Protein AF-A0A1Q7KSB2-F1 (afdb_monomer_lite)

Foldseek 3Di:
DVVVVVVVVVVCCVVVVLVCVLVVVLVVQLVVVVVVCVVVVDDPVVVVVSVVVSVVSSVVSVVVVVVVVVVVVVVVLVVLLVVLVVVLVVLLVVLVVQLVCLVVDPDPVSSVVSNVVSVVSNVCCCVPSVVCSVPPPDDDPPDDDDD

Secondary structure (DSSP, 8-state):
-HHHHHHHHHHHHHHHHHHHHHHHHHHHHHHHHHHHHHHHT--THHHHHHHHHHHHHHHHHHHHHHHHHHHHHHHHHHHHHHHHHHHHHHHHHHHHHHHHHHTT-SSHHHHHHHHHHHHHHHHHIIIIITHHHHH-SS---------

Structure (mmCIF, N/CA/C/O backbone):
data_AF-A0A1Q7KSB2-F1
#
_entry.id   AF-A0A1Q7KSB2-F1
#
loop_
_atom_site.group_PDB
_atom_site.id
_atom_site.type_symbol
_atom_site.label_atom_id
_atom_site.label_alt_id
_atom_site.label_comp_id
_atom_site.label_asym_id
_atom_site.label_entity_id
_atom_site.label_seq_id
_atom_site.pdbx_PDB_ins_code
_atom_site.Cartn_x
_atom_site.Cartn_y
_atom_site.Cartn_z
_atom_site.occupancy
_atom_site.B_iso_or_equiv
_atom_site.auth_seq_id
_atom_site.auth_comp_id
_atom_site.auth_asym_id
_atom_site.auth_atom_id
_atom_site.pdbx_PDB_model_num
ATOM 1 N N . MET A 1 1 ? -10.891 24.807 -5.420 1.00 50.75 1 MET A N 1
ATOM 2 C CA . MET A 1 1 ? -10.155 24.661 -6.699 1.00 50.75 1 MET A CA 1
ATOM 3 C C . MET A 1 1 ? -8.701 24.224 -6.474 1.00 50.75 1 MET A C 1
ATOM 5 O O . MET A 1 1 ? -8.316 23.209 -7.035 1.00 50.75 1 MET A O 1
ATOM 9 N N . LEU A 1 2 ? -7.956 24.861 -5.559 1.00 52.41 2 LEU A N 1
ATOM 10 C CA . LEU A 1 2 ? -6.545 24.552 -5.240 1.00 52.41 2 LEU A CA 1
ATOM 11 C C . LEU A 1 2 ? -6.263 23.121 -4.715 1.00 52.41 2 LEU A C 1
ATOM 13 O O . LEU A 1 2 ? -5.232 22.531 -5.032 1.00 52.41 2 LEU A O 1
ATOM 17 N N . LEU A 1 3 ? -7.192 22.509 -3.966 1.00 52.50 3 LEU A N 1
ATOM 18 C CA . LEU A 1 3 ? -7.009 21.143 -3.437 1.00 52.50 3 LEU A CA 1
ATOM 19 C C . LEU A 1 3 ? -7.001 20.070 -4.546 1.00 52.50 3 LEU A C 1
ATOM 21 O O . LEU A 1 3 ? -6.280 19.077 -4.466 1.00 52.50 3 LEU A O 1
ATOM 25 N N . LYS A 1 4 ? -7.788 20.292 -5.608 1.00 45.41 4 LYS A N 1
ATOM 26 C CA . LYS A 1 4 ? -7.903 19.376 -6.753 1.00 45.41 4 LYS A CA 1
ATOM 27 C C . LYS A 1 4 ? -6.629 19.398 -7.607 1.00 45.41 4 LYS A C 1
ATOM 29 O O . LYS A 1 4 ? -6.210 18.355 -8.100 1.00 45.41 4 LYS A O 1
ATOM 34 N N . GLU A 1 5 ? -5.992 20.562 -7.720 1.00 50.16 5 GLU A N 1
ATOM 35 C CA . GLU A 1 5 ? -4.710 20.753 -8.411 1.00 50.16 5 GLU A CA 1
ATOM 36 C C . GLU A 1 5 ? -3.543 20.084 -7.674 1.00 50.16 5 GLU A C 1
ATOM 38 O O . GLU A 1 5 ? -2.760 19.364 -8.290 1.00 50.16 5 GLU A O 1
ATOM 43 N N . SER A 1 6 ? -3.469 20.237 -6.347 1.00 47.34 6 SER A N 1
ATOM 44 C CA . SER A 1 6 ? -2.450 19.598 -5.496 1.00 47.34 6 SER A CA 1
ATOM 45 C C . SER A 1 6 ? -2.493 18.063 -5.571 1.00 47.34 6 SER A C 1
ATOM 47 O O . SER A 1 6 ? -1.463 17.406 -5.759 1.00 47.34 6 SER A O 1
ATOM 49 N N . LEU A 1 7 ? -3.697 17.481 -5.508 1.00 50.22 7 LEU A N 1
ATOM 50 C CA . LEU A 1 7 ? -3.898 16.033 -5.616 1.00 50.22 7 LEU A CA 1
ATOM 51 C C . LEU A 1 7 ? -3.589 15.509 -7.026 1.00 50.22 7 LEU A C 1
ATOM 53 O O . LEU A 1 7 ? -2.954 14.462 -7.169 1.00 50.22 7 LEU A O 1
ATOM 57 N N . SER A 1 8 ? -3.975 16.258 -8.064 1.00 52.41 8 SER A N 1
ATOM 58 C CA . SER A 1 8 ? -3.670 15.917 -9.457 1.00 52.41 8 SER A CA 1
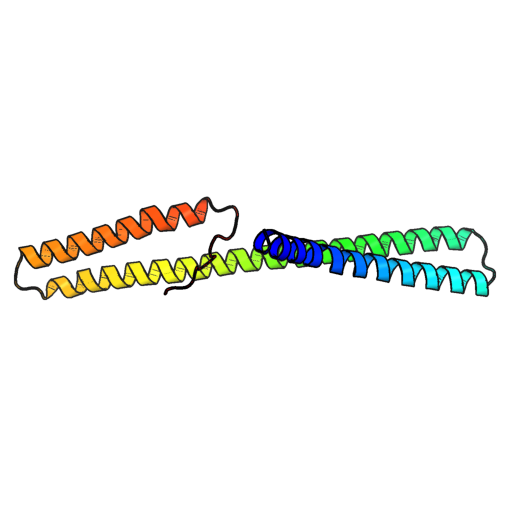ATOM 59 C C . SER A 1 8 ? -2.166 15.962 -9.735 1.00 52.41 8 SER A C 1
ATOM 61 O O . SER A 1 8 ? -1.639 15.053 -10.370 1.00 52.41 8 SER A O 1
ATOM 63 N N . ASN A 1 9 ? -1.459 16.968 -9.211 1.00 53.38 9 ASN A N 1
ATOM 64 C CA . ASN A 1 9 ? -0.018 17.145 -9.398 1.00 53.38 9 ASN A CA 1
ATOM 65 C C . ASN A 1 9 ? 0.817 16.066 -8.678 1.00 53.38 9 ASN A C 1
ATOM 67 O O . ASN A 1 9 ? 1.865 15.657 -9.170 1.00 53.38 9 ASN A O 1
ATOM 71 N N . ARG A 1 10 ? 0.349 15.549 -7.532 1.00 52.62 10 ARG A N 1
ATOM 72 C CA . ARG A 1 10 ? 0.972 14.389 -6.864 1.00 52.62 10 ARG A CA 1
ATOM 73 C C . ARG A 1 10 ? 0.759 13.086 -7.638 1.00 52.62 10 ARG A C 1
ATOM 75 O O . ARG A 1 10 ? 1.711 12.336 -7.827 1.00 52.62 10 ARG A O 1
ATOM 82 N N . MET A 1 11 ? -0.456 12.840 -8.139 1.00 52.31 11 MET A N 1
ATOM 83 C CA . MET A 1 11 ? -0.755 11.637 -8.932 1.00 52.31 11 MET A CA 1
ATOM 84 C C . MET A 1 11 ? -0.033 11.606 -10.282 1.00 52.31 11 MET A C 1
ATOM 86 O O . MET A 1 11 ? 0.350 10.527 -10.738 1.00 52.31 11 MET A O 1
ATOM 90 N N . THR A 1 12 ? 0.151 12.756 -10.935 1.00 55.69 12 THR A N 1
ATOM 91 C CA . THR A 1 12 ? 0.953 12.834 -12.160 1.00 55.69 12 THR A CA 1
ATOM 92 C C . THR A 1 12 ? 2.432 12.661 -11.838 1.00 55.69 12 THR A C 1
ATOM 94 O O . THR A 1 12 ? 3.085 11.846 -12.478 1.00 55.69 12 THR A O 1
ATOM 97 N N . ARG A 1 13 ? 2.965 13.308 -10.796 1.00 56.06 13 ARG A N 1
ATOM 98 C CA . ARG A 1 13 ? 4.381 13.174 -10.410 1.00 56.06 13 ARG A CA 1
ATOM 99 C C . ARG A 1 13 ? 4.785 11.729 -10.084 1.00 56.06 13 ARG A C 1
ATOM 101 O O . ARG A 1 13 ? 5.819 11.287 -10.579 1.00 56.06 13 ARG A O 1
ATOM 108 N N . ASP A 1 14 ? 3.952 10.959 -9.384 1.00 62.47 14 ASP A N 1
ATOM 109 C CA . ASP A 1 14 ? 4.232 9.542 -9.065 1.00 62.47 14 ASP A CA 1
ATOM 110 C C . ASP A 1 14 ? 4.338 8.629 -10.303 1.00 62.47 14 ASP A C 1
ATOM 112 O O . ASP A 1 14 ? 4.938 7.554 -10.240 1.00 62.47 14 ASP A O 1
ATOM 116 N N . ARG A 1 15 ? 3.780 9.046 -11.447 1.00 62.56 15 ARG A N 1
ATOM 117 C CA . ARG A 1 15 ? 3.811 8.286 -12.710 1.00 62.56 15 ARG A CA 1
ATOM 118 C C . ARG A 1 15 ? 4.795 8.853 -13.727 1.00 62.56 15 ARG A C 1
ATOM 120 O O . ARG A 1 15 ? 5.418 8.099 -14.466 1.00 62.56 15 ARG A O 1
ATOM 127 N N . VAL A 1 16 ? 4.953 10.173 -13.756 1.00 65.06 16 VAL A N 1
ATOM 128 C CA . VAL A 1 16 ? 5.794 10.871 -14.737 1.00 65.06 16 VAL A CA 1
ATOM 129 C C . VAL A 1 16 ? 7.270 10.744 -14.361 1.00 65.06 16 VAL A C 1
ATOM 131 O O . VAL A 1 16 ? 8.090 10.523 -15.242 1.00 65.06 16 VAL A O 1
ATOM 134 N N . THR A 1 17 ? 7.617 10.802 -13.069 1.00 71.75 17 THR A N 1
ATOM 135 C CA . THR A 1 17 ? 9.012 10.657 -12.603 1.00 71.75 17 THR A CA 1
ATOM 136 C C . THR A 1 17 ? 9.646 9.325 -13.033 1.00 71.75 17 THR A C 1
ATOM 138 O O . THR A 1 17 ? 10.710 9.353 -13.648 1.00 71.75 17 THR A O 1
ATOM 141 N N . PRO A 1 18 ? 9.015 8.158 -12.803 1.00 69.50 18 PRO A N 1
ATOM 142 C CA . PRO A 1 18 ? 9.580 6.887 -13.254 1.00 69.50 18 PRO A CA 1
ATOM 143 C C . PRO A 1 18 ? 9.534 6.713 -14.774 1.00 69.50 18 PRO A C 1
ATOM 145 O O . PRO A 1 18 ? 10.481 6.172 -15.335 1.00 69.50 18 PRO A O 1
ATOM 148 N N . ALA A 1 19 ? 8.499 7.212 -15.459 1.00 69.50 19 ALA A N 1
ATOM 149 C CA . ALA A 1 19 ? 8.465 7.207 -16.923 1.00 69.50 19 ALA A CA 1
ATOM 150 C C . ALA A 1 19 ? 9.633 8.014 -17.518 1.00 69.50 19 ALA A C 1
ATOM 152 O O . ALA A 1 19 ? 10.261 7.580 -18.481 1.00 69.50 19 ALA A O 1
ATOM 153 N N . LEU A 1 20 ? 9.968 9.148 -16.899 1.00 75.56 20 LEU A N 1
ATOM 154 C CA . LEU A 1 20 ? 11.097 9.985 -17.286 1.00 75.56 20 LEU A CA 1
ATOM 155 C C . LEU A 1 20 ? 12.442 9.314 -16.971 1.00 75.56 20 LEU A C 1
ATOM 157 O O . LEU A 1 20 ? 13.365 9.423 -17.771 1.00 75.56 20 LEU A O 1
ATOM 161 N N . MET A 1 21 ? 12.552 8.574 -15.862 1.00 74.56 21 MET A N 1
ATOM 162 C CA . MET A 1 21 ? 13.759 7.790 -15.566 1.00 74.56 21 MET A CA 1
ATOM 163 C C . MET A 1 21 ? 13.959 6.637 -16.552 1.00 74.56 21 MET A C 1
ATOM 165 O O . MET A 1 21 ? 15.064 6.470 -17.057 1.00 74.56 21 MET A O 1
ATOM 169 N N . ILE A 1 22 ? 12.907 5.871 -16.861 1.00 76.25 22 ILE A N 1
ATOM 170 C CA . ILE A 1 22 ? 12.976 4.764 -17.827 1.00 76.25 22 ILE A CA 1
ATOM 171 C C . ILE A 1 22 ? 13.306 5.306 -19.221 1.00 76.25 22 ILE A C 1
ATOM 173 O O . ILE A 1 22 ? 14.237 4.826 -19.863 1.00 76.25 22 ILE A O 1
ATOM 177 N N . GLY A 1 23 ? 12.589 6.341 -19.668 1.00 73.38 23 GLY A N 1
ATOM 178 C CA . GLY A 1 23 ? 12.834 6.984 -20.959 1.00 73.38 23 GLY A CA 1
ATOM 179 C C . GLY A 1 23 ? 14.227 7.611 -21.050 1.00 73.38 23 GLY A C 1
ATOM 180 O O . GLY A 1 23 ? 14.907 7.444 -22.057 1.00 73.38 23 GLY A O 1
ATOM 181 N N . GLY A 1 24 ? 14.688 8.272 -19.986 1.00 79.25 24 GLY A N 1
ATOM 182 C CA . GLY A 1 24 ? 16.027 8.858 -19.915 1.00 79.25 24 GLY A CA 1
ATOM 183 C C . GLY A 1 24 ? 17.140 7.810 -19.934 1.00 79.25 24 GLY A C 1
ATOM 184 O O . GLY A 1 24 ? 18.121 7.978 -20.655 1.00 79.25 24 GLY A O 1
ATOM 185 N N . ALA A 1 25 ? 16.979 6.705 -19.201 1.00 76.75 25 ALA A N 1
ATOM 186 C CA . ALA A 1 25 ? 17.927 5.593 -19.218 1.00 76.75 25 ALA A CA 1
ATOM 187 C C . ALA A 1 25 ? 18.018 4.952 -20.611 1.00 76.75 25 ALA A C 1
ATOM 189 O O . ALA A 1 25 ? 19.119 4.721 -21.109 1.00 76.75 25 ALA A O 1
ATOM 190 N N . LEU A 1 26 ? 16.872 4.736 -21.265 1.00 77.44 26 LEU A N 1
ATOM 191 C CA . LEU A 1 26 ? 16.811 4.233 -22.638 1.00 77.44 26 LEU A CA 1
ATOM 192 C C . LEU A 1 26 ? 17.476 5.181 -23.634 1.00 77.44 26 LEU A C 1
ATOM 194 O O . LEU A 1 26 ? 18.249 4.738 -24.479 1.00 77.44 26 LEU A O 1
ATOM 198 N N . PHE A 1 27 ? 17.214 6.482 -23.505 1.00 75.06 27 PHE A N 1
ATOM 199 C CA . PHE A 1 27 ? 17.806 7.500 -24.363 1.00 75.06 27 PHE A CA 1
ATOM 200 C C . PHE A 1 27 ? 19.330 7.554 -24.216 1.00 75.06 27 PHE A C 1
ATOM 202 O O . PHE A 1 27 ? 20.038 7.547 -25.218 1.00 75.06 27 PHE A O 1
ATOM 209 N N . LEU A 1 28 ? 19.850 7.559 -22.985 1.00 78.06 28 LEU A N 1
ATOM 210 C CA . LEU A 1 28 ? 21.295 7.571 -22.731 1.00 78.06 28 LEU A CA 1
ATOM 211 C C . LEU A 1 28 ? 21.983 6.309 -23.254 1.00 78.06 28 LEU A C 1
ATOM 213 O O . LEU A 1 28 ? 23.067 6.397 -23.829 1.00 78.06 28 LEU A O 1
ATOM 217 N N . PHE A 1 29 ? 21.352 5.150 -23.074 1.00 77.75 29 PHE A N 1
ATOM 218 C CA . PHE A 1 29 ? 21.878 3.878 -23.554 1.00 77.75 29 PHE A CA 1
ATOM 219 C C . PHE A 1 29 ? 21.924 3.835 -25.088 1.00 77.75 29 PHE A C 1
ATOM 221 O O . PHE A 1 29 ? 22.985 3.587 -25.658 1.00 77.75 29 PHE A O 1
ATOM 228 N N . SER A 1 30 ? 20.816 4.189 -25.748 1.00 74.19 30 SER A N 1
ATOM 229 C CA . SER A 1 30 ? 20.732 4.275 -27.212 1.00 74.19 30 SER A CA 1
ATOM 230 C C . SER A 1 30 ? 21.723 5.292 -27.784 1.00 74.19 30 SER A C 1
ATOM 232 O O . SER A 1 30 ? 22.470 4.988 -28.712 1.00 74.19 30 SER A O 1
ATOM 234 N N . PHE A 1 31 ? 21.814 6.483 -27.185 1.00 76.00 31 PHE A N 1
ATOM 235 C CA . PHE A 1 31 ? 22.756 7.512 -27.616 1.00 76.00 31 PHE A CA 1
ATOM 236 C C . PHE A 1 31 ? 24.214 7.057 -27.468 1.00 76.00 31 PHE A C 1
ATOM 238 O O . PHE A 1 31 ? 25.025 7.278 -28.367 1.00 76.00 31 PHE A O 1
ATOM 245 N N . GLY A 1 32 ? 24.552 6.394 -26.357 1.00 78.62 32 GLY A N 1
ATOM 246 C CA . GLY A 1 32 ? 25.896 5.879 -26.104 1.00 78.62 32 GLY A CA 1
ATOM 247 C C . GLY A 1 32 ? 26.328 4.824 -27.122 1.00 78.62 32 GLY A C 1
ATOM 248 O O . GLY A 1 32 ? 27.444 4.903 -27.641 1.00 78.62 32 GLY A O 1
ATOM 249 N N . ILE A 1 33 ? 25.446 3.875 -27.449 1.00 72.19 33 ILE A N 1
ATOM 250 C CA . ILE A 1 33 ? 25.757 2.826 -28.427 1.00 72.19 33 ILE A CA 1
ATOM 251 C C . ILE A 1 33 ? 25.830 3.406 -29.840 1.00 72.19 33 ILE A C 1
ATOM 253 O O . ILE A 1 33 ? 26.801 3.138 -30.548 1.00 72.19 33 ILE A O 1
ATOM 257 N N . HIS A 1 34 ? 24.900 4.284 -30.221 1.00 73.50 34 HIS A N 1
ATOM 258 C CA . HIS A 1 34 ? 24.929 4.943 -31.527 1.00 73.50 34 HIS A CA 1
ATOM 259 C C . HIS A 1 34 ? 26.203 5.786 -31.719 1.00 73.50 34 HIS A C 1
ATOM 261 O O . HIS A 1 34 ? 26.855 5.719 -32.763 1.00 73.50 34 HIS A O 1
ATOM 267 N N . PHE A 1 35 ? 26.619 6.531 -30.687 1.00 75.94 35 PHE A N 1
ATOM 268 C CA . PHE A 1 35 ? 27.863 7.305 -30.695 1.00 75.94 35 PHE A CA 1
ATOM 269 C C . PHE A 1 35 ? 29.106 6.410 -30.818 1.00 75.94 35 PHE A C 1
ATOM 271 O O . PHE A 1 35 ? 30.031 6.724 -31.572 1.00 75.94 35 PHE A O 1
ATOM 278 N N . LEU A 1 36 ? 29.128 5.274 -30.114 1.00 74.81 36 LEU A N 1
ATOM 279 C CA . LEU A 1 36 ? 30.225 4.310 -30.175 1.00 74.81 36 LEU A CA 1
ATOM 280 C C . LEU A 1 36 ? 30.307 3.632 -31.554 1.00 74.81 36 LEU A C 1
ATOM 282 O O . LEU A 1 36 ? 31.391 3.559 -32.133 1.00 74.81 36 LEU A O 1
ATOM 286 N N . LEU A 1 37 ? 29.173 3.208 -32.118 1.00 73.81 37 LEU A N 1
ATOM 287 C CA . LEU A 1 37 ? 29.089 2.591 -33.447 1.00 73.81 37 LEU A CA 1
ATOM 288 C C . LEU A 1 37 ? 29.527 3.551 -34.560 1.00 73.81 37 LEU A C 1
ATOM 290 O O . LEU A 1 37 ? 30.286 3.149 -35.447 1.00 73.81 37 LEU A O 1
ATOM 294 N N . LEU A 1 38 ? 29.128 4.827 -34.482 1.00 72.38 38 LEU A N 1
ATOM 295 C CA . LEU A 1 38 ? 29.595 5.874 -35.397 1.00 72.38 38 LEU A CA 1
ATOM 296 C C . LEU A 1 38 ? 31.114 6.057 -35.318 1.00 72.38 38 LEU A C 1
ATOM 298 O O . LEU A 1 38 ? 31.777 6.186 -36.349 1.00 72.38 38 LEU A O 1
ATOM 302 N N . LYS A 1 39 ? 31.682 6.020 -34.107 1.00 76.19 39 LYS A N 1
ATOM 303 C CA . LYS A 1 39 ? 33.128 6.165 -33.894 1.00 76.19 39 LYS A CA 1
ATOM 304 C C . LYS A 1 39 ? 33.927 4.960 -34.413 1.00 76.19 39 LYS A C 1
ATOM 306 O O . LYS A 1 39 ? 35.062 5.136 -34.848 1.00 76.19 39 LYS A O 1
ATOM 311 N N . LEU A 1 40 ? 33.342 3.760 -34.392 1.00 78.94 40 LEU A N 1
ATOM 312 C CA . LEU A 1 40 ? 33.974 2.508 -34.832 1.00 78.94 40 LEU A CA 1
ATOM 313 C C . LEU A 1 40 ? 33.684 2.123 -36.298 1.00 78.94 40 LEU A C 1
ATOM 315 O O . LEU A 1 40 ? 34.232 1.129 -36.767 1.00 78.94 40 LEU A O 1
ATOM 319 N N . ARG A 1 41 ? 32.890 2.911 -37.045 1.00 73.31 41 ARG A N 1
ATOM 320 C CA . ARG A 1 41 ? 32.611 2.703 -38.488 1.00 73.31 41 ARG A CA 1
ATOM 321 C C . ARG A 1 41 ? 32.046 1.302 -38.808 1.00 73.31 41 ARG A C 1
ATOM 323 O O . ARG A 1 41 ? 32.387 0.691 -39.819 1.00 73.31 41 ARG A O 1
ATOM 330 N N . VAL A 1 42 ? 31.191 0.788 -37.925 1.00 64.81 42 VAL A N 1
ATOM 331 C CA . VAL A 1 42 ? 30.668 -0.590 -37.961 1.00 64.81 42 VAL A CA 1
ATOM 332 C C . VAL A 1 42 ? 29.478 -0.713 -38.938 1.00 64.81 42 VAL A C 1
ATOM 334 O O . VAL A 1 42 ? 28.661 0.207 -39.004 1.00 64.81 42 VAL A O 1
ATOM 337 N N . PRO A 1 43 ? 29.349 -1.817 -39.706 1.00 65.12 43 PRO A N 1
ATOM 338 C CA . PRO A 1 43 ? 28.276 -2.006 -40.691 1.00 65.12 43 PRO A CA 1
ATOM 339 C C . PRO A 1 43 ? 26.880 -2.210 -40.072 1.00 65.12 43 PRO A C 1
ATOM 341 O O . PRO A 1 43 ? 26.740 -2.674 -38.941 1.00 65.12 43 PRO A O 1
ATOM 344 N N . ALA A 1 44 ? 25.841 -1.937 -40.873 1.00 62.09 44 ALA A N 1
ATOM 345 C CA . ALA A 1 44 ? 24.418 -1.855 -40.502 1.00 62.09 44 ALA A CA 1
ATOM 346 C C . ALA A 1 44 ? 23.819 -3.066 -39.749 1.00 62.09 44 ALA A C 1
ATOM 348 O O . ALA A 1 44 ? 22.792 -2.933 -39.087 1.00 62.09 44 ALA A O 1
ATOM 349 N N . ALA A 1 45 ? 24.451 -4.243 -39.801 1.00 58.75 45 ALA A N 1
ATOM 350 C CA . ALA A 1 45 ? 24.023 -5.409 -39.024 1.00 58.75 45 ALA A CA 1
ATOM 351 C C . ALA A 1 45 ? 24.185 -5.208 -37.502 1.00 58.75 45 ALA A C 1
ATOM 353 O O . ALA A 1 45 ? 23.411 -5.764 -36.725 1.00 58.75 45 ALA A O 1
ATOM 354 N N . ALA A 1 46 ? 25.144 -4.382 -37.066 1.00 62.38 46 ALA A N 1
ATOM 355 C CA . ALA A 1 46 ? 25.315 -4.038 -35.653 1.00 62.38 46 ALA A CA 1
ATOM 356 C C . ALA A 1 46 ? 24.195 -3.122 -35.129 1.00 62.38 46 ALA A C 1
ATOM 358 O O . ALA A 1 46 ? 23.892 -3.146 -33.940 1.00 62.38 46 ALA A O 1
ATOM 359 N N . THR A 1 47 ? 23.544 -2.364 -36.015 1.00 66.31 47 THR A N 1
ATOM 360 C CA . THR A 1 47 ? 22.435 -1.461 -35.678 1.00 66.31 47 THR A CA 1
ATOM 361 C C . THR A 1 47 ? 21.173 -2.234 -35.284 1.00 66.31 47 THR A C 1
ATOM 363 O O . THR A 1 47 ? 20.496 -1.866 -34.337 1.00 66.31 47 THR A O 1
ATOM 366 N N . VAL A 1 48 ? 20.899 -3.369 -35.938 1.00 68.06 48 VAL A N 1
ATOM 367 C CA . VAL A 1 48 ? 19.733 -4.216 -35.613 1.00 68.06 48 VAL A CA 1
ATOM 368 C C . VAL A 1 48 ? 19.878 -4.880 -34.239 1.00 68.06 48 VAL A C 1
ATOM 370 O O . VAL A 1 48 ? 18.901 -5.026 -33.505 1.00 68.06 48 VAL A O 1
ATOM 373 N N . LEU A 1 49 ? 21.100 -5.283 -33.873 1.00 73.06 49 LEU A N 1
ATOM 374 C CA . LEU A 1 49 ? 21.375 -5.868 -32.559 1.00 73.06 49 LEU A CA 1
ATOM 375 C C . LEU A 1 49 ? 21.274 -4.820 -31.436 1.00 73.06 49 LEU A C 1
ATOM 377 O O . LEU A 1 49 ? 20.845 -5.155 -30.334 1.00 73.06 49 LEU A O 1
ATOM 381 N N . ASP A 1 50 ? 21.627 -3.566 -31.729 1.00 71.00 50 ASP A N 1
ATOM 382 C CA . ASP A 1 50 ? 21.474 -2.430 -30.814 1.00 71.00 50 ASP A CA 1
ATOM 383 C C . ASP A 1 50 ? 19.996 -2.130 -30.523 1.00 71.00 50 ASP A C 1
ATOM 385 O O . ASP A 1 50 ? 19.577 -2.121 -29.364 1.00 71.00 50 ASP A O 1
ATOM 389 N N . ASP A 1 51 ? 19.170 -2.018 -31.567 1.00 74.69 51 ASP A N 1
ATOM 390 C CA . ASP A 1 51 ? 17.726 -1.799 -31.418 1.00 74.69 51 ASP A CA 1
ATOM 391 C C . ASP A 1 51 ? 17.063 -2.904 -30.574 1.00 74.69 51 ASP A C 1
ATOM 393 O O . ASP A 1 51 ? 16.212 -2.632 -29.719 1.00 74.69 51 ASP A O 1
ATOM 397 N N . LEU A 1 52 ? 17.499 -4.158 -30.749 1.00 77.50 52 LEU A N 1
ATOM 398 C CA . LEU A 1 52 ? 17.043 -5.284 -29.933 1.00 77.50 52 LEU A CA 1
ATOM 399 C C . LEU A 1 52 ? 17.487 -5.153 -28.467 1.00 77.50 52 LEU A C 1
ATOM 401 O O . LEU A 1 52 ? 16.691 -5.410 -27.561 1.00 77.50 52 LEU A O 1
ATOM 405 N N . ALA A 1 53 ? 18.730 -4.739 -28.212 1.00 75.38 53 ALA A N 1
ATOM 406 C CA . ALA A 1 53 ? 19.243 -4.544 -26.858 1.00 75.38 53 ALA A CA 1
ATOM 407 C C . ALA A 1 53 ? 18.488 -3.428 -26.118 1.00 75.38 53 ALA A C 1
ATOM 409 O O . ALA A 1 53 ? 18.105 -3.607 -24.960 1.00 75.38 53 ALA A O 1
ATOM 410 N N . ILE A 1 54 ? 18.205 -2.312 -26.797 1.00 78.06 54 ILE A N 1
ATOM 411 C CA . ILE A 1 54 ? 17.411 -1.199 -26.262 1.00 78.06 54 ILE A CA 1
ATOM 412 C C . ILE A 1 54 ? 15.989 -1.671 -25.933 1.00 78.06 54 ILE A C 1
ATOM 414 O O . ILE A 1 54 ? 15.477 -1.385 -24.847 1.00 78.06 54 ILE A O 1
ATOM 418 N N . ALA A 1 55 ? 15.360 -2.441 -26.828 1.00 76.69 55 ALA A N 1
ATOM 419 C CA . ALA A 1 55 ? 14.022 -2.983 -26.604 1.00 76.69 55 ALA A CA 1
ATOM 420 C C . ALA A 1 55 ? 13.969 -3.925 -25.387 1.00 76.69 55 ALA A C 1
ATOM 422 O O . ALA A 1 55 ? 13.069 -3.806 -24.553 1.00 76.69 55 ALA A O 1
ATOM 423 N N . VAL A 1 56 ? 14.953 -4.820 -25.239 1.00 82.69 56 VAL A N 1
ATOM 424 C CA . VAL A 1 56 ? 15.053 -5.738 -24.091 1.00 82.69 56 VAL A CA 1
ATOM 425 C C . VAL A 1 56 ? 15.270 -4.973 -22.787 1.00 82.69 56 VAL A C 1
ATOM 427 O O . VAL A 1 56 ? 14.600 -5.249 -21.791 1.00 82.69 56 VAL A O 1
ATOM 430 N N . LEU A 1 57 ? 16.163 -3.982 -22.787 1.00 80.31 57 LEU A N 1
ATOM 431 C CA . LEU A 1 57 ? 16.444 -3.163 -21.609 1.00 80.31 57 LEU A CA 1
ATOM 432 C C . LEU A 1 57 ? 15.199 -2.365 -21.195 1.00 80.31 57 LEU A C 1
ATOM 434 O O . LEU A 1 57 ? 14.853 -2.316 -20.014 1.00 80.31 57 LEU A O 1
ATOM 438 N N . GLY A 1 58 ? 14.465 -1.817 -22.166 1.00 80.62 58 GLY A N 1
ATOM 439 C CA . GLY A 1 58 ? 13.214 -1.099 -21.927 1.00 80.62 58 GLY A CA 1
ATOM 440 C C . GLY A 1 58 ? 12.126 -1.991 -21.348 1.00 80.62 58 GLY A C 1
ATOM 441 O O . GLY A 1 58 ? 11.491 -1.619 -20.359 1.00 80.62 58 GLY A O 1
ATOM 442 N N . ALA A 1 59 ? 11.956 -3.190 -21.907 1.00 77.94 59 ALA A N 1
ATOM 443 C CA . ALA A 1 59 ? 11.023 -4.185 -21.391 1.00 77.94 59 ALA A CA 1
ATOM 444 C C . ALA A 1 59 ? 11.377 -4.606 -19.956 1.00 77.94 59 ALA A C 1
ATOM 446 O O . ALA A 1 59 ? 10.491 -4.680 -19.104 1.00 77.94 59 ALA A O 1
ATOM 447 N N . LEU A 1 60 ? 12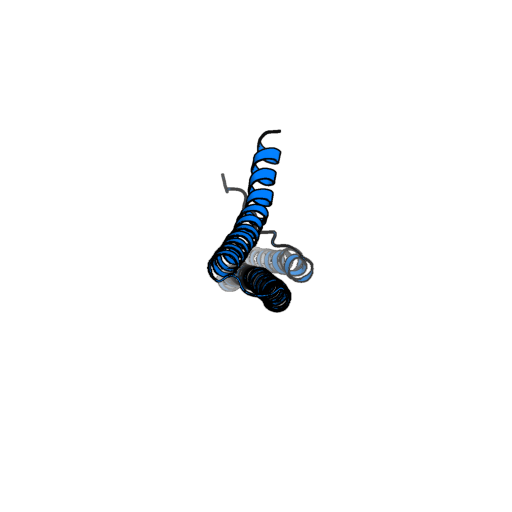.664 -4.816 -19.662 1.00 83.50 60 LEU A N 1
ATOM 448 C CA . LEU A 1 60 ? 13.136 -5.184 -18.329 1.00 83.50 60 LEU A CA 1
ATOM 449 C C . LEU A 1 60 ? 12.884 -4.070 -17.305 1.00 83.50 60 LEU A C 1
ATOM 451 O O . LEU A 1 60 ? 12.333 -4.331 -16.237 1.00 83.50 60 LEU A O 1
ATOM 455 N N . LEU A 1 61 ? 13.237 -2.823 -17.627 1.00 80.50 61 LEU A N 1
ATOM 456 C CA . LEU A 1 61 ? 12.997 -1.678 -16.743 1.00 80.50 61 LEU A CA 1
ATOM 457 C C . LEU A 1 61 ? 11.505 -1.461 -16.487 1.00 80.50 61 LEU A C 1
ATOM 459 O O . LEU A 1 61 ? 11.101 -1.223 -15.347 1.00 80.50 61 LEU A O 1
ATOM 463 N N . PHE A 1 62 ? 10.680 -1.580 -17.528 1.00 82.38 62 PHE A N 1
ATOM 464 C CA . PHE A 1 62 ? 9.232 -1.488 -17.393 1.00 82.38 62 PHE A CA 1
ATOM 465 C C . PHE A 1 62 ? 8.679 -2.606 -16.499 1.00 82.38 62 PHE A C 1
ATOM 467 O O . PHE A 1 62 ? 7.891 -2.337 -15.591 1.00 82.38 62 PHE A O 1
ATOM 474 N N . PHE A 1 63 ? 9.134 -3.846 -16.696 1.00 80.00 63 PHE A N 1
ATOM 475 C CA . PHE A 1 63 ? 8.738 -4.989 -15.878 1.00 80.00 63 PHE A CA 1
ATOM 476 C C . PHE A 1 63 ? 9.119 -4.811 -14.402 1.00 80.00 63 PHE A C 1
ATOM 478 O O . PHE A 1 63 ? 8.287 -5.030 -13.517 1.00 80.00 63 PHE A O 1
ATOM 485 N N . LEU A 1 64 ? 10.347 -4.365 -14.123 1.00 79.19 64 LEU A N 1
ATOM 486 C CA . LEU A 1 64 ? 10.809 -4.091 -12.761 1.00 79.19 64 LEU A CA 1
ATOM 487 C C . LEU A 1 64 ? 10.005 -2.968 -12.105 1.00 79.19 64 LEU A C 1
ATOM 489 O O . LEU A 1 64 ? 9.617 -3.090 -10.945 1.00 79.19 64 LEU A O 1
ATOM 493 N N . TYR A 1 65 ? 9.699 -1.902 -12.845 1.00 81.06 65 TYR A N 1
ATOM 494 C CA . TYR A 1 65 ? 8.883 -0.799 -12.345 1.00 81.06 65 TYR A CA 1
ATOM 495 C C . TYR A 1 65 ? 7.464 -1.247 -11.972 1.00 81.06 65 TYR A C 1
ATOM 497 O O . TYR A 1 65 ? 6.993 -0.962 -10.867 1.00 81.06 65 TYR A O 1
ATOM 505 N N . VAL A 1 66 ? 6.794 -1.990 -12.859 1.00 80.44 66 VAL A N 1
ATOM 506 C CA . VAL A 1 66 ? 5.450 -2.526 -12.595 1.00 80.44 66 VAL A CA 1
ATOM 507 C C . VAL A 1 66 ? 5.473 -3.468 -11.389 1.00 80.44 66 VAL A C 1
ATOM 509 O O . VAL A 1 66 ? 4.616 -3.355 -10.510 1.00 80.44 66 VAL A O 1
ATOM 512 N N . SER A 1 67 ? 6.486 -4.332 -11.303 1.00 76.75 67 SER A N 1
ATOM 513 C CA . SER A 1 67 ? 6.657 -5.271 -10.189 1.00 76.75 67 SER A CA 1
ATOM 514 C C . SER A 1 67 ? 6.909 -4.555 -8.855 1.00 76.75 67 SER A C 1
ATOM 516 O O . SER A 1 67 ? 6.336 -4.911 -7.828 1.00 76.75 67 SER A O 1
ATOM 518 N N . ALA A 1 68 ? 7.716 -3.494 -8.845 1.00 76.56 68 ALA A N 1
ATOM 519 C CA . ALA A 1 68 ? 7.971 -2.710 -7.637 1.00 76.56 68 ALA A CA 1
ATOM 520 C C . ALA A 1 68 ? 6.708 -1.986 -7.127 1.00 76.56 68 ALA A C 1
ATOM 522 O O . ALA A 1 68 ? 6.516 -1.813 -5.919 1.00 76.56 68 ALA A O 1
ATOM 523 N N . ILE A 1 69 ? 5.820 -1.571 -8.035 1.00 77.00 69 ILE A N 1
ATOM 524 C CA . ILE A 1 69 ? 4.538 -0.964 -7.666 1.00 77.00 69 ILE A CA 1
ATOM 525 C C . ILE A 1 69 ? 3.573 -1.999 -7.089 1.00 77.00 69 ILE A C 1
ATOM 527 O O . ILE A 1 69 ? 2.909 -1.697 -6.094 1.00 77.00 69 ILE A O 1
ATOM 531 N N . SER A 1 70 ? 3.475 -3.191 -7.684 1.00 73.81 70 SER A N 1
ATOM 532 C CA . SER A 1 70 ? 2.533 -4.218 -7.224 1.00 73.81 70 SER A CA 1
ATOM 533 C C . SER A 1 70 ? 2.854 -4.682 -5.801 1.00 73.81 70 SER A C 1
ATOM 535 O O . SER A 1 70 ? 1.962 -4.693 -4.951 1.00 73.81 70 SER A O 1
ATOM 537 N N . LEU A 1 71 ? 4.132 -4.932 -5.504 1.00 72.38 71 LEU A N 1
ATOM 538 C CA . LEU A 1 71 ? 4.614 -5.311 -4.169 1.00 72.38 71 LEU A CA 1
ATOM 539 C C . LEU A 1 71 ? 4.222 -4.289 -3.092 1.00 72.38 71 LEU A C 1
ATOM 541 O O . LEU A 1 71 ? 3.712 -4.645 -2.028 1.00 72.38 71 LEU A O 1
ATOM 545 N N . ASN A 1 72 ? 4.382 -2.997 -3.385 1.00 73.88 72 ASN A N 1
ATOM 546 C CA . ASN A 1 72 ? 4.013 -1.935 -2.450 1.00 73.88 72 ASN A CA 1
ATOM 547 C C . ASN A 1 72 ? 2.501 -1.855 -2.197 1.00 73.88 72 ASN A C 1
ATOM 549 O O . ASN A 1 72 ? 2.077 -1.462 -1.109 1.00 73.88 72 ASN A O 1
ATOM 553 N N . GLN A 1 73 ? 1.672 -2.202 -3.184 1.00 74.19 73 GLN A N 1
ATOM 554 C CA . GLN A 1 73 ? 0.219 -2.203 -3.016 1.00 74.19 73 GLN A CA 1
ATOM 555 C C . GLN A 1 73 ? -0.251 -3.369 -2.150 1.00 74.19 73 GLN A C 1
ATOM 557 O O . GLN A 1 73 ? -1.105 -3.170 -1.285 1.00 74.19 73 GLN A O 1
ATOM 562 N N . GLU A 1 74 ? 0.309 -4.561 -2.346 1.00 74.50 74 GLU A N 1
ATOM 563 C CA . GLU A 1 74 ? -0.011 -5.725 -1.518 1.00 74.50 74 GLU A CA 1
ATOM 564 C C . GLU A 1 74 ? 0.418 -5.512 -0.069 1.00 74.50 74 GLU A C 1
ATOM 566 O O . GLU A 1 74 ? -0.380 -5.723 0.845 1.00 74.50 74 GLU A O 1
ATOM 571 N N . TYR A 1 75 ? 1.624 -4.980 0.139 1.00 74.50 75 TYR A N 1
ATOM 572 C CA . TYR A 1 75 ? 2.125 -4.670 1.474 1.00 74.50 75 TYR A CA 1
ATOM 573 C C . TYR A 1 75 ? 1.251 -3.641 2.203 1.00 74.50 75 TYR A C 1
ATOM 575 O O . TYR A 1 75 ? 0.906 -3.831 3.370 1.00 74.50 75 TYR A O 1
ATOM 583 N N . LYS A 1 76 ? 0.823 -2.570 1.517 1.00 74.38 76 LYS A N 1
ATOM 584 C CA . LYS A 1 76 ? -0.086 -1.566 2.098 1.00 74.38 76 LYS A CA 1
ATOM 585 C C . LYS A 1 76 ? -1.428 -2.177 2.498 1.00 74.38 76 LYS A C 1
ATOM 587 O O . LYS A 1 76 ? -1.878 -1.954 3.617 1.00 74.38 76 LYS A O 1
ATOM 592 N N . ARG A 1 77 ? -2.016 -3.015 1.638 1.00 76.69 77 ARG A N 1
ATOM 593 C CA . ARG A 1 77 ? -3.272 -3.719 1.948 1.00 76.69 77 ARG A CA 1
ATOM 594 C C . ARG A 1 77 ? -3.122 -4.672 3.131 1.00 76.69 77 ARG A C 1
ATOM 596 O O . ARG A 1 77 ? -4.010 -4.735 3.975 1.00 76.69 77 ARG A O 1
ATOM 603 N N . ALA A 1 78 ? -2.013 -5.407 3.206 1.00 77.06 78 ALA A N 1
ATOM 604 C CA . ALA A 1 78 ? -1.731 -6.288 4.335 1.00 77.06 78 ALA A CA 1
ATOM 605 C C . ALA A 1 78 ? -1.587 -5.491 5.640 1.00 77.06 78 ALA A C 1
ATOM 607 O O . ALA A 1 78 ? -2.198 -5.844 6.647 1.00 77.06 78 ALA A O 1
ATOM 608 N N . LYS A 1 79 ? -0.855 -4.371 5.608 1.00 78.19 79 LYS A N 1
ATOM 609 C CA . LYS A 1 79 ? -0.682 -3.486 6.765 1.00 78.19 79 LYS A CA 1
ATOM 610 C C . LYS A 1 79 ? -2.007 -2.886 7.239 1.00 78.19 79 LYS A C 1
ATOM 612 O O . LYS A 1 79 ? -2.269 -2.873 8.436 1.00 78.19 79 LYS A O 1
ATOM 617 N N . GLU A 1 80 ? -2.851 -2.425 6.321 1.00 80.50 80 GLU A N 1
ATOM 618 C CA . GLU A 1 80 ? -4.182 -1.898 6.648 1.00 80.50 80 GLU A CA 1
ATOM 619 C C . GLU A 1 80 ? -5.066 -2.951 7.315 1.00 80.50 80 GLU A C 1
ATOM 621 O O . GLU A 1 80 ? -5.698 -2.663 8.326 1.00 80.50 80 GLU A O 1
ATOM 626 N N . ARG A 1 81 ? -5.056 -4.190 6.808 1.00 80.62 81 ARG A N 1
ATOM 627 C CA . ARG A 1 81 ? -5.779 -5.303 7.439 1.00 80.62 81 ARG A CA 1
ATOM 628 C C . ARG A 1 81 ? -5.297 -5.556 8.864 1.00 80.62 81 ARG A C 1
ATOM 630 O O . ARG A 1 81 ? -6.125 -5.729 9.748 1.00 80.62 81 ARG A O 1
ATOM 637 N N . ILE A 1 82 ? -3.984 -5.548 9.095 1.00 81.38 82 ILE A N 1
ATOM 638 C CA . ILE A 1 82 ? -3.412 -5.747 10.435 1.00 81.38 82 ILE A CA 1
ATOM 639 C C . ILE A 1 82 ? -3.840 -4.625 11.387 1.00 81.38 82 ILE A C 1
ATOM 641 O O . ILE A 1 82 ? -4.259 -4.914 12.502 1.00 81.38 82 ILE A O 1
ATOM 645 N N . ILE A 1 83 ? -3.772 -3.361 10.956 1.00 81.88 83 ILE A N 1
ATOM 646 C CA . ILE A 1 83 ? -4.189 -2.214 11.782 1.00 81.88 83 ILE A CA 1
ATOM 647 C C . ILE A 1 83 ? -5.664 -2.343 12.179 1.00 81.88 83 ILE A C 1
ATOM 649 O O . ILE A 1 83 ? -5.992 -2.192 13.350 1.00 81.88 83 ILE A O 1
ATOM 653 N N . LEU A 1 84 ? -6.537 -2.692 11.232 1.00 81.00 84 LEU A N 1
ATOM 654 C CA . LEU A 1 84 ? -7.964 -2.870 11.506 1.00 81.00 84 LEU A CA 1
ATOM 655 C C . LEU A 1 84 ? -8.249 -4.053 12.437 1.00 81.00 84 LEU A C 1
ATOM 657 O O . LEU A 1 84 ? -9.110 -3.944 13.301 1.00 81.00 84 LEU A O 1
ATOM 661 N N . ILE A 1 85 ? -7.532 -5.173 12.290 1.00 84.19 85 ILE A N 1
ATOM 662 C CA . ILE A 1 85 ? -7.655 -6.314 13.212 1.00 84.19 85 ILE A CA 1
ATOM 663 C C . ILE A 1 85 ? -7.252 -5.901 14.631 1.00 84.19 85 ILE A C 1
ATOM 665 O O . ILE A 1 85 ? -7.914 -6.291 15.590 1.00 84.19 85 ILE A O 1
ATOM 669 N N . THR A 1 86 ? -6.188 -5.109 14.772 1.00 84.12 86 THR A N 1
ATOM 670 C CA . THR A 1 86 ? -5.759 -4.585 16.074 1.00 84.12 86 THR A CA 1
ATOM 671 C C . THR A 1 86 ? -6.830 -3.689 16.698 1.00 84.12 86 THR A C 1
A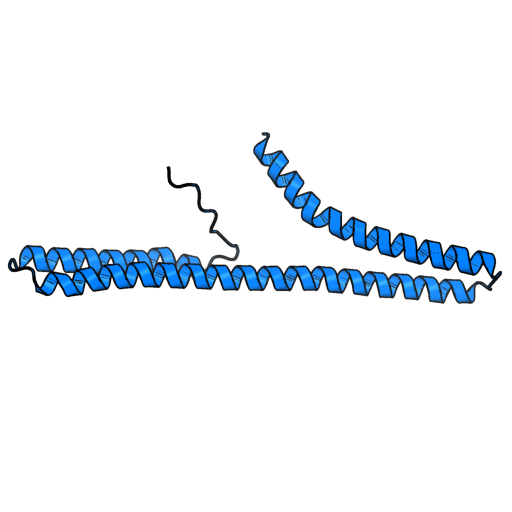TOM 673 O O . THR A 1 86 ? -7.139 -3.865 17.874 1.00 84.12 86 THR A O 1
ATOM 676 N N . GLU A 1 87 ? -7.444 -2.798 15.914 1.00 83.06 87 GLU A N 1
ATOM 677 C CA . GLU A 1 87 ? -8.527 -1.915 16.376 1.00 83.06 87 GLU A CA 1
ATOM 678 C C . GLU A 1 87 ? -9.776 -2.704 16.794 1.00 83.06 87 GLU A C 1
ATOM 680 O O . GLU A 1 87 ? -10.321 -2.519 17.881 1.00 83.06 87 GLU A O 1
ATOM 685 N N . LEU A 1 88 ? -10.187 -3.665 15.962 1.00 85.44 88 LEU A N 1
ATOM 686 C CA . LEU A 1 88 ? -11.288 -4.580 16.251 1.00 85.44 88 LEU A CA 1
ATOM 687 C C . LEU A 1 88 ? -11.062 -5.307 17.581 1.00 85.44 88 LEU A C 1
ATOM 689 O O . LEU A 1 88 ? -11.954 -5.380 18.425 1.00 85.44 88 LEU A O 1
ATOM 693 N N . ASN A 1 89 ? -9.855 -5.835 17.774 1.00 88.12 89 ASN A N 1
ATOM 694 C CA . ASN A 1 89 ? -9.493 -6.541 18.993 1.00 88.12 89 ASN A CA 1
ATOM 695 C C . ASN A 1 89 ? -9.531 -5.611 20.215 1.00 88.12 89 ASN A C 1
ATOM 697 O O . ASN A 1 89 ? -10.026 -6.015 21.264 1.00 88.12 89 ASN A O 1
ATOM 701 N N . HIS A 1 90 ? -9.084 -4.358 20.081 1.00 87.44 90 HIS A N 1
ATOM 702 C CA . HIS A 1 90 ? -9.174 -3.368 21.154 1.00 87.44 90 HIS A CA 1
ATOM 703 C C . HIS A 1 90 ? -10.625 -3.135 21.591 1.00 87.44 90 HIS A C 1
ATOM 705 O O . HIS A 1 90 ? -10.932 -3.314 22.767 1.00 87.44 90 HIS A O 1
ATOM 711 N N . HIS A 1 91 ? -11.538 -2.851 20.659 1.00 85.31 91 HIS A N 1
ATOM 712 C CA . HIS A 1 91 ? -12.942 -2.616 21.006 1.00 85.31 91 HIS A CA 1
ATOM 713 C C . HIS A 1 91 ? -13.641 -3.847 21.592 1.00 85.31 91 HIS A C 1
ATOM 715 O O . HIS A 1 91 ? -14.422 -3.721 22.538 1.00 85.31 91 HIS A O 1
ATOM 721 N N . ILE A 1 92 ? -13.351 -5.043 21.066 1.00 88.50 92 ILE A N 1
ATOM 722 C CA . ILE A 1 92 ? -13.888 -6.293 21.620 1.00 88.50 92 ILE A CA 1
ATOM 723 C C . ILE A 1 92 ? -13.364 -6.502 23.041 1.00 88.50 92 ILE A C 1
ATOM 725 O O . ILE A 1 92 ? -14.138 -6.815 23.945 1.00 88.50 92 ILE A O 1
ATOM 729 N N . ARG A 1 93 ? -12.060 -6.312 23.264 1.00 89.75 93 ARG A N 1
ATOM 730 C CA . ARG A 1 93 ? -11.446 -6.456 24.586 1.00 89.75 93 ARG A CA 1
ATOM 731 C C . ARG A 1 93 ? -12.022 -5.465 25.590 1.00 89.75 93 ARG A C 1
ATOM 733 O O . ARG A 1 93 ? -12.267 -5.843 26.735 1.00 89.75 93 ARG A O 1
ATOM 740 N N . ASP A 1 94 ? -12.258 -4.230 25.176 1.00 91.12 94 ASP A N 1
ATOM 741 C CA . ASP A 1 94 ? -12.830 -3.202 26.038 1.00 91.12 94 ASP A CA 1
ATOM 742 C C . ASP A 1 94 ? -14.264 -3.563 26.438 1.00 91.12 94 ASP A C 1
ATOM 744 O O . ASP A 1 94 ? -14.604 -3.546 27.621 1.00 91.12 94 ASP A O 1
ATOM 748 N N . ALA A 1 95 ? -15.089 -3.995 25.483 1.00 89.94 95 ALA A N 1
ATOM 749 C CA . ALA A 1 95 ? -16.449 -4.445 25.767 1.00 89.94 95 ALA A CA 1
ATOM 750 C C . ALA A 1 95 ? -16.479 -5.696 26.668 1.00 89.94 95 ALA A C 1
ATOM 752 O O . ALA A 1 95 ? -17.251 -5.756 27.624 1.00 89.94 95 ALA A O 1
ATOM 753 N N . LEU A 1 96 ? -15.594 -6.671 26.435 1.00 90.75 96 LEU A N 1
ATOM 754 C CA . LEU A 1 96 ? -15.458 -7.847 27.302 1.00 90.75 96 LEU A CA 1
ATOM 755 C C . LEU A 1 96 ? -15.014 -7.474 28.720 1.00 90.75 96 LEU A C 1
ATOM 757 O O . LEU A 1 96 ? -15.474 -8.082 29.685 1.00 90.75 96 LEU A O 1
ATOM 761 N N . THR A 1 97 ? -14.163 -6.457 28.856 1.00 91.81 97 THR A N 1
ATOM 762 C CA . THR A 1 97 ? -13.751 -5.928 30.161 1.00 91.81 97 THR A CA 1
ATOM 763 C C . THR A 1 97 ? -14.954 -5.359 30.916 1.00 91.81 97 THR A C 1
ATOM 765 O O . THR A 1 97 ? -15.124 -5.653 32.098 1.00 91.81 97 THR A O 1
ATOM 768 N N . VAL A 1 98 ? -15.841 -4.621 30.238 1.00 89.88 98 VAL A N 1
ATOM 769 C CA . VAL A 1 98 ? -17.093 -4.108 30.828 1.00 89.88 98 VAL A CA 1
ATOM 770 C C . VAL A 1 98 ? -18.003 -5.253 31.288 1.00 89.88 98 VAL A C 1
ATOM 772 O O . VAL A 1 98 ? -18.497 -5.222 32.415 1.00 89.88 98 VAL A O 1
ATOM 775 N N . ILE A 1 99 ? -18.164 -6.301 30.472 1.00 89.75 99 ILE A N 1
ATOM 776 C CA . ILE A 1 99 ? -18.943 -7.500 30.836 1.00 89.75 99 ILE A CA 1
ATOM 777 C C . ILE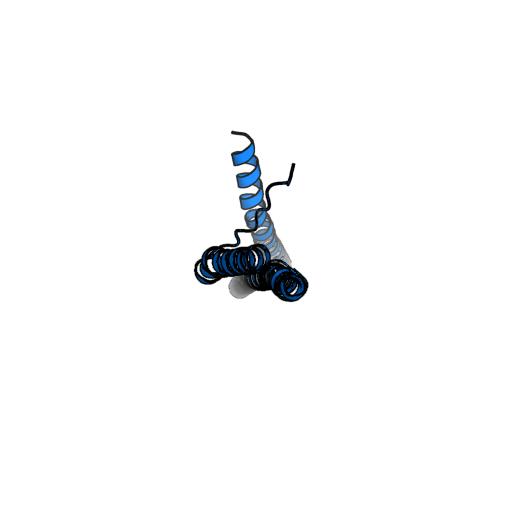 A 1 99 ? -18.330 -8.210 32.049 1.00 89.75 99 ILE A C 1
ATOM 779 O O . ILE A 1 99 ? -19.045 -8.663 32.938 1.00 89.75 99 ILE A O 1
ATOM 783 N N . GLN A 1 100 ? -17.003 -8.314 32.116 1.00 90.94 100 GLN A N 1
ATOM 784 C CA . GLN A 1 100 ? -16.329 -8.941 33.249 1.00 90.94 100 GLN A CA 1
ATOM 785 C C . GLN A 1 100 ? -16.514 -8.128 34.539 1.00 90.94 100 GLN A C 1
ATOM 787 O O . GLN A 1 100 ? -16.776 -8.703 35.598 1.00 90.94 100 GLN A O 1
ATOM 792 N N . CYS A 1 101 ? -16.405 -6.802 34.451 1.00 89.62 101 CYS A N 1
ATOM 793 C CA . CYS A 1 101 ? -16.569 -5.894 35.584 1.00 89.62 101 CYS A CA 1
ATOM 794 C C . CYS A 1 101 ? -18.022 -5.798 36.071 1.00 89.62 101 CYS A C 1
ATOM 796 O O . CYS A 1 101 ? -18.240 -5.604 37.268 1.00 89.62 101 CYS A O 1
ATOM 798 N N . SER A 1 102 ? -19.018 -5.995 35.198 1.00 88.31 102 SER A N 1
ATOM 799 C CA . SER A 1 102 ? -20.438 -5.920 35.578 1.00 88.31 102 SER A CA 1
ATOM 800 C C . SER A 1 102 ? -20.831 -6.959 36.635 1.00 88.31 102 SER A C 1
ATOM 802 O O . SER A 1 102 ? -21.756 -6.741 37.414 1.00 88.31 102 SER A O 1
ATOM 804 N N . ARG A 1 103 ? -20.078 -8.061 36.754 1.00 85.31 103 ARG A N 1
ATOM 805 C CA . ARG A 1 103 ? -20.270 -9.078 37.800 1.00 85.31 103 ARG A CA 1
ATOM 806 C C . ARG A 1 103 ? -20.099 -8.531 39.225 1.00 85.31 103 ARG A C 1
ATOM 808 O O . ARG A 1 103 ? -20.621 -9.133 40.158 1.00 85.31 103 ARG A O 1
ATOM 815 N N . GLY A 1 104 ? -19.377 -7.421 39.394 1.00 86.62 104 GLY A N 1
ATOM 816 C CA . GLY A 1 104 ? -19.215 -6.729 40.676 1.00 86.62 104 GLY A CA 1
ATOM 817 C C . GLY A 1 104 ? -20.344 -5.751 41.020 1.00 86.62 104 GLY A C 1
ATOM 818 O O . GLY A 1 104 ? -20.345 -5.207 42.122 1.00 86.62 104 GLY A O 1
ATOM 819 N N . ILE A 1 105 ? -21.292 -5.512 40.108 1.00 89.38 105 ILE A N 1
ATOM 820 C CA . ILE A 1 105 ? -22.415 -4.593 40.324 1.00 89.38 105 ILE A CA 1
ATOM 821 C C . ILE A 1 105 ? -23.478 -5.294 41.179 1.00 89.38 105 ILE A C 1
ATOM 823 O O . ILE A 1 105 ? -23.945 -6.387 40.846 1.00 89.38 105 ILE A O 1
ATOM 827 N N . ALA A 1 106 ? -23.833 -4.661 42.301 1.00 86.50 106 ALA A N 1
ATOM 828 C CA . ALA A 1 106 ? -24.786 -5.197 43.272 1.00 86.50 106 ALA A CA 1
ATOM 829 C C . ALA A 1 106 ? -26.241 -5.120 42.785 1.00 86.50 106 ALA A C 1
ATOM 831 O O . ALA A 1 106 ? -27.035 -6.001 43.111 1.00 86.50 106 ALA A O 1
ATOM 832 N N . ASP A 1 107 ? -26.581 -4.088 42.008 1.00 92.25 107 ASP A N 1
ATOM 833 C CA . ASP A 1 107 ? -27.910 -3.942 41.426 1.00 92.25 107 ASP A CA 1
ATOM 834 C C . ASP A 1 107 ? -28.066 -4.786 40.150 1.00 92.25 107 ASP A C 1
ATOM 836 O O . ASP A 1 107 ? -27.258 -4.734 39.221 1.00 92.25 107 ASP A O 1
ATOM 840 N N . GLU A 1 108 ? -29.129 -5.588 40.116 1.00 87.19 108 GLU A N 1
ATOM 841 C CA . GLU A 1 108 ? -29.432 -6.520 39.026 1.00 87.19 108 GLU A CA 1
ATOM 842 C C . GLU A 1 108 ? -29.735 -5.778 37.713 1.00 87.19 108 GLU A C 1
ATOM 844 O O . GLU A 1 108 ? -29.337 -6.244 36.643 1.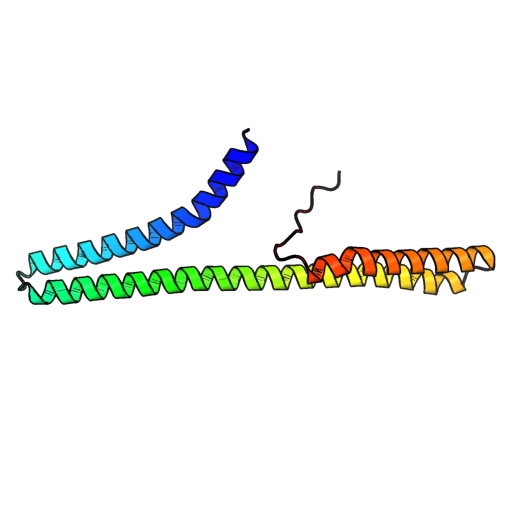00 87.19 108 GLU A O 1
ATOM 849 N N . LYS A 1 109 ? -30.413 -4.621 37.783 1.00 87.88 109 LYS A N 1
ATOM 850 C CA . LYS A 1 109 ? -30.789 -3.843 36.593 1.00 87.88 109 LYS A CA 1
ATOM 851 C C . LYS A 1 109 ? -29.582 -3.142 35.994 1.00 87.88 109 LYS A C 1
ATOM 853 O O . LYS A 1 109 ? -29.381 -3.239 34.786 1.00 87.88 109 LYS A O 1
ATOM 858 N N . ASP A 1 110 ? -28.758 -2.513 36.822 1.00 86.62 110 ASP A N 1
ATOM 859 C CA . ASP A 1 110 ? -27.531 -1.856 36.373 1.00 86.62 110 ASP A CA 1
ATOM 860 C C . ASP A 1 110 ? -26.543 -2.876 35.784 1.00 86.62 110 ASP A C 1
ATOM 862 O O . ASP A 1 110 ? -25.929 -2.633 34.742 1.00 86.62 110 ASP A O 1
ATOM 866 N N . ARG A 1 111 ? -26.448 -4.074 36.381 1.00 88.62 111 ARG A N 1
ATOM 867 C CA . ARG A 1 111 ? -25.653 -5.180 35.828 1.00 88.62 111 ARG A CA 1
ATOM 868 C C . ARG A 1 111 ? -26.149 -5.609 34.449 1.00 88.62 111 ARG A C 1
ATOM 870 O O . ARG A 1 111 ? -25.334 -5.760 33.538 1.00 88.62 111 ARG A O 1
ATOM 877 N N . ALA A 1 112 ? -27.456 -5.829 34.301 1.00 88.00 112 ALA A N 1
ATOM 878 C CA . ALA A 1 112 ? -28.052 -6.230 33.030 1.00 88.00 112 ALA A CA 1
ATOM 879 C C . ALA A 1 112 ? -27.837 -5.159 31.949 1.00 88.00 112 ALA A C 1
ATOM 881 O O . ALA A 1 112 ? -27.407 -5.493 30.846 1.00 88.00 112 ALA A O 1
ATOM 882 N N . HIS A 1 113 ? -28.024 -3.883 32.296 1.00 90.38 113 HIS A N 1
ATOM 883 C CA . HIS A 1 113 ? -27.814 -2.757 31.390 1.00 90.38 113 HIS A CA 1
ATOM 884 C C . HIS A 1 113 ? -26.360 -2.663 30.899 1.00 90.38 113 HIS A C 1
ATOM 886 O O . HIS A 1 113 ? -26.121 -2.536 29.701 1.00 90.38 113 HIS A O 1
ATOM 892 N N . CYS A 1 114 ? -25.366 -2.788 31.789 1.00 87.88 114 CYS A N 1
ATOM 893 C CA . CYS A 1 114 ? -23.954 -2.764 31.388 1.00 87.88 114 CYS A CA 1
ATOM 894 C C . CYS A 1 114 ? -23.577 -3.914 30.442 1.00 87.88 114 CYS A C 1
ATOM 896 O O . CYS A 1 114 ? -22.760 -3.732 29.539 1.00 87.88 114 CYS A O 1
ATOM 898 N N . VAL A 1 115 ? -24.144 -5.106 30.653 1.00 89.75 115 VAL A N 1
ATOM 899 C CA . VAL A 1 115 ? -23.912 -6.248 29.758 1.00 89.75 115 VAL A CA 1
ATOM 900 C C . VAL A 1 115 ? -24.571 -6.010 28.403 1.00 89.75 115 VAL A C 1
ATOM 902 O O . VAL A 1 115 ? -23.935 -6.247 27.379 1.00 89.75 115 VAL A O 1
ATOM 905 N N . GLU A 1 116 ? -25.808 -5.517 28.384 1.00 91.25 116 GLU A N 1
ATOM 906 C CA . GLU A 1 116 ? -26.543 -5.220 27.153 1.00 91.25 116 GLU A CA 1
ATOM 907 C C . GLU A 1 116 ? -25.827 -4.156 26.308 1.00 91.25 116 GLU A C 1
ATOM 909 O O . GLU A 1 116 ? -25.605 -4.370 25.116 1.00 91.25 116 GLU A O 1
ATOM 914 N N . GLU A 1 117 ? -25.352 -3.073 26.929 1.00 90.81 117 GLU A N 1
ATOM 915 C CA . GLU A 1 117 ? -24.587 -2.025 26.243 1.00 90.81 117 GLU A CA 1
ATOM 916 C C . GLU A 1 117 ? -23.273 -2.566 25.651 1.00 90.81 117 GLU A C 1
ATOM 918 O O . GLU A 1 117 ? -22.912 -2.264 24.510 1.00 90.81 117 GLU A O 1
ATOM 923 N N . ALA A 1 118 ? -22.553 -3.406 26.401 1.00 89.94 118 ALA A N 1
ATOM 924 C CA . ALA A 1 118 ? -21.311 -4.005 25.928 1.00 89.94 118 ALA A CA 1
ATOM 925 C C . ALA A 1 118 ? -21.542 -4.985 24.765 1.00 89.94 118 ALA A C 1
ATOM 927 O O . ALA A 1 118 ? -20.771 -4.986 23.802 1.00 89.94 118 ALA A O 1
ATOM 928 N N . VAL A 1 119 ? -22.614 -5.782 24.813 1.00 90.38 119 VAL A N 1
ATOM 929 C CA . VAL A 1 119 ? -23.011 -6.667 23.707 1.00 90.38 119 VAL A CA 1
ATOM 930 C C . VAL A 1 119 ? -23.400 -5.850 22.477 1.00 90.38 119 VAL A C 1
ATOM 932 O O . VAL A 1 119 ? -22.940 -6.160 21.381 1.00 90.38 119 VAL A O 1
ATOM 935 N N . GLN A 1 120 ? -24.169 -4.773 22.646 1.00 89.81 120 GLN A N 1
ATOM 936 C CA . GLN A 1 120 ? -24.564 -3.892 21.547 1.00 89.81 120 GLN A CA 1
ATOM 937 C C . GLN A 1 120 ? -23.351 -3.205 20.898 1.00 89.81 120 GLN A C 1
ATOM 939 O O . GLN A 1 120 ? -23.297 -3.053 19.679 1.00 89.81 120 GLN A O 1
ATOM 944 N N . ARG A 1 121 ? -22.327 -2.861 21.690 1.00 85.75 121 ARG A N 1
ATOM 945 C CA . ARG A 1 121 ? -21.053 -2.335 21.181 1.00 85.75 121 ARG A CA 1
ATOM 946 C C . ARG A 1 121 ? -20.278 -3.379 20.376 1.00 85.75 121 ARG A C 1
ATOM 948 O O . ARG A 1 121 ? -19.765 -3.047 19.312 1.00 85.75 121 ARG A O 1
ATOM 955 N N . ILE A 1 122 ? -20.212 -4.629 20.842 1.00 88.06 122 ILE A N 1
ATOM 956 C CA . ILE A 1 122 ? -19.597 -5.733 20.084 1.00 88.06 122 ILE A CA 1
ATOM 957 C C . ILE A 1 122 ? -20.344 -5.947 18.764 1.00 88.06 122 ILE A C 1
ATOM 959 O O . ILE A 1 122 ? -19.705 -6.049 17.720 1.00 88.06 122 ILE A O 1
ATOM 963 N N . ASP A 1 123 ? -21.676 -5.970 18.800 1.00 86.62 123 ASP A N 1
ATOM 964 C CA . ASP A 1 123 ? -22.515 -6.167 17.616 1.00 86.62 123 ASP A CA 1
ATOM 965 C C . ASP A 1 123 ? -22.339 -5.040 16.591 1.00 86.62 123 ASP A C 1
ATOM 967 O O . ASP A 1 123 ? -22.164 -5.305 15.401 1.00 86.62 123 ASP A O 1
ATOM 971 N N . TRP A 1 124 ? -22.264 -3.786 17.049 1.00 83.31 124 TRP A N 1
ATOM 972 C CA . TRP A 1 124 ? -21.961 -2.644 16.188 1.00 83.31 124 TRP A CA 1
ATOM 973 C C . TRP A 1 124 ? -20.581 -2.771 15.532 1.00 83.31 124 TRP A C 1
ATOM 975 O O . TRP A 1 124 ? -20.462 -2.644 14.315 1.00 83.31 124 TRP A O 1
ATOM 985 N N . VAL A 1 125 ? -19.535 -3.092 16.301 1.00 83.56 125 VAL A N 1
ATOM 986 C CA . VAL A 1 125 ? -18.179 -3.252 15.753 1.00 83.56 125 VAL A CA 1
ATOM 987 C C . VAL A 1 125 ? -18.118 -4.416 14.752 1.00 83.56 125 VAL A C 1
ATOM 989 O O . VAL A 1 125 ? -17.492 -4.305 13.697 1.00 83.56 125 VAL A O 1
ATOM 992 N N . LEU A 1 126 ? -18.778 -5.537 15.042 1.00 80.94 126 LEU A N 1
ATOM 993 C CA . LEU A 1 126 ? -18.801 -6.696 14.150 1.00 80.94 126 LEU A CA 1
ATOM 994 C C . LEU A 1 126 ? -19.647 -6.456 12.893 1.00 80.94 126 LEU A C 1
ATOM 996 O O . LEU A 1 126 ? -19.300 -6.966 11.832 1.00 80.94 126 LEU A O 1
ATOM 1000 N N . THR A 1 127 ? -20.719 -5.672 12.979 1.00 78.25 127 THR A N 1
ATOM 1001 C CA . THR A 1 127 ? -21.649 -5.458 11.861 1.00 78.25 127 THR A CA 1
ATOM 1002 C C . THR A 1 127 ? -21.285 -4.250 11.002 1.00 78.25 127 THR A C 1
ATOM 1004 O O . THR A 1 127 ? -21.558 -4.272 9.809 1.00 78.25 127 THR A O 1
ATOM 1007 N N . ASP A 1 128 ? -20.638 -3.220 11.546 1.00 71.81 128 ASP A N 1
ATOM 1008 C CA . ASP A 1 128 ? -20.291 -1.997 10.804 1.00 71.81 128 ASP A CA 1
ATOM 1009 C C . ASP A 1 128 ? -18.815 -1.992 10.360 1.00 71.81 128 ASP A C 1
ATOM 1011 O O . ASP A 1 128 ? -18.472 -1.676 9.212 1.00 71.81 128 ASP A O 1
ATOM 1015 N N . LEU A 1 129 ? -17.913 -2.451 11.235 1.00 69.06 129 LEU A N 1
ATOM 1016 C CA . LEU A 1 129 ? -16.477 -2.439 10.956 1.00 69.06 129 LEU A CA 1
ATOM 1017 C C . LEU A 1 129 ? -16.052 -3.609 10.048 1.00 69.06 129 LEU A C 1
ATOM 1019 O O . LEU A 1 129 ? -15.245 -3.411 9.140 1.00 69.06 129 LEU A O 1
ATOM 1023 N N . VAL A 1 130 ? -16.603 -4.819 10.231 1.00 63.81 130 VAL A N 1
ATOM 1024 C CA . VAL A 1 130 ? -16.164 -6.043 9.516 1.00 63.81 130 VAL A CA 1
ATOM 1025 C C . VAL A 1 130 ? -16.598 -6.129 8.044 1.00 63.81 130 VAL A C 1
ATOM 1027 O O . VAL A 1 130 ? -15.755 -6.492 7.216 1.00 63.81 130 VAL A O 1
ATOM 1030 N N . PRO A 1 131 ? -17.832 -5.785 7.622 1.00 57.66 131 PRO A N 1
ATOM 1031 C CA . PRO A 1 131 ? -18.188 -5.831 6.198 1.00 57.66 131 PRO A CA 1
ATOM 1032 C C . PRO A 1 131 ? -17.386 -4.821 5.364 1.00 57.66 131 PRO A C 1
ATOM 1034 O O . PRO A 1 131 ? -17.146 -5.031 4.169 1.00 57.66 131 PRO A O 1
ATOM 1037 N N . THR A 1 132 ? -16.876 -3.769 6.008 1.00 55.00 132 THR A N 1
ATOM 1038 C CA . THR A 1 132 ? -15.941 -2.813 5.410 1.00 55.00 132 THR A CA 1
ATOM 1039 C C . THR A 1 132 ? -14.582 -3.462 5.071 1.00 55.00 132 THR A C 1
ATOM 1041 O O . THR A 1 132 ? -13.910 -3.020 4.139 1.00 55.00 132 THR A O 1
ATOM 1044 N N . ILE A 1 133 ? -14.208 -4.571 5.725 1.00 53.03 133 ILE A N 1
ATOM 1045 C CA . ILE A 1 133 ? -12.953 -5.324 5.515 1.00 53.03 133 ILE A CA 1
ATOM 1046 C C . ILE A 1 133 ? -13.017 -6.214 4.260 1.00 53.03 133 ILE A C 1
ATOM 1048 O O . ILE A 1 133 ? -12.027 -6.341 3.535 1.00 53.03 133 ILE A O 1
ATOM 1052 N N . GLY A 1 134 ? -14.176 -6.826 3.986 1.00 50.41 134 GLY A N 1
ATOM 1053 C CA . GLY A 1 134 ? -14.357 -7.767 2.870 1.00 50.41 134 GLY A CA 1
ATOM 1054 C C . GLY A 1 134 ? -14.647 -7.104 1.518 1.00 50.41 134 GLY A C 1
ATOM 1055 O O . GLY A 1 134 ? -14.261 -7.630 0.476 1.00 50.41 134 GLY A O 1
ATOM 1056 N N . SER A 1 135 ? -15.296 -5.935 1.523 1.00 51.38 135 SER A N 1
ATOM 1057 C CA . SER A 1 135 ? -15.800 -5.272 0.306 1.00 51.38 135 SER A CA 1
ATOM 1058 C C . SER A 1 135 ? -14.904 -4.126 -0.204 1.00 51.38 135 SER A C 1
ATOM 1060 O O . SER A 1 135 ? -15.004 -3.687 -1.357 1.00 51.38 135 SER A O 1
ATOM 1062 N N . ALA A 1 136 ? -13.970 -3.627 0.614 1.00 51.03 136 ALA A N 1
ATOM 1063 C CA . ALA A 1 136 ? -13.133 -2.488 0.250 1.00 51.03 136 ALA A CA 1
ATOM 1064 C C . ALA A 1 136 ? -12.015 -2.869 -0.740 1.00 51.03 136 ALA A C 1
ATOM 1066 O O . ALA A 1 136 ? -10.878 -3.167 -0.384 1.00 51.03 136 ALA A O 1
ATOM 1067 N N . LYS A 1 137 ? -12.310 -2.741 -2.038 1.00 49.38 137 LYS A N 1
ATOM 1068 C CA . LYS A 1 137 ? -11.330 -2.796 -3.143 1.00 49.38 137 LYS A CA 1
ATOM 1069 C C . LYS A 1 137 ? -10.266 -1.672 -3.082 1.00 49.38 137 LYS A C 1
ATOM 1071 O O . LYS A 1 137 ? -9.364 -1.641 -3.921 1.00 49.38 137 LYS A O 1
ATOM 1076 N N . LYS A 1 138 ? -10.357 -0.733 -2.127 1.00 44.94 138 LYS A N 1
ATOM 1077 C CA . LYS A 1 138 ? -9.419 0.385 -1.917 1.00 44.94 138 LYS A CA 1
ATOM 1078 C C . LYS A 1 138 ? -9.213 0.687 -0.420 1.00 44.94 138 LYS A C 1
ATOM 1080 O O . LYS A 1 138 ? -10.209 0.688 0.301 1.00 44.94 138 LYS A O 1
ATOM 1085 N N . PRO A 1 139 ? -7.981 1.039 -0.003 1.00 44.97 139 PRO A N 1
ATOM 1086 C CA . PRO A 1 139 ? -7.687 1.614 1.309 1.00 44.97 139 PRO A CA 1
ATOM 1087 C C . PRO A 1 139 ? -8.598 2.794 1.639 1.00 44.97 139 PRO A C 1
ATOM 1089 O O . PRO A 1 139 ? -8.682 3.728 0.838 1.00 44.97 139 PRO A O 1
ATOM 1092 N N . ARG A 1 140 ? -9.274 2.774 2.791 1.00 55.50 140 ARG A N 1
ATOM 1093 C CA . ARG A 1 140 ? -10.122 3.893 3.250 1.00 55.50 140 ARG A CA 1
ATOM 1094 C C . ARG A 1 140 ? -9.664 4.554 4.544 1.00 55.50 140 ARG A C 1
ATOM 1096 O O . ARG A 1 140 ? -10.332 5.483 4.978 1.00 55.50 140 ARG A O 1
ATOM 1103 N N . LEU A 1 141 ? -8.524 4.169 5.119 1.00 52.53 141 LEU A N 1
ATOM 1104 C CA . LEU A 1 141 ? -7.948 4.902 6.252 1.00 52.53 141 LEU A CA 1
ATOM 1105 C C . LEU A 1 141 ? -7.303 6.215 5.769 1.00 52.53 141 LEU A C 1
ATOM 1107 O O . LEU A 1 141 ? -6.089 6.387 5.750 1.00 52.53 141 LEU A O 1
ATOM 1111 N N . TYR A 1 142 ? -8.158 7.135 5.330 1.00 40.78 142 TYR A N 1
ATOM 1112 C CA . TYR A 1 142 ? -7.986 8.558 5.545 1.00 40.78 142 TYR A CA 1
ATOM 1113 C C . TYR A 1 142 ? -8.552 8.809 6.941 1.00 40.78 142 TYR A C 1
ATOM 1115 O O . TYR A 1 142 ? -9.764 8.751 7.121 1.00 40.78 142 TYR A O 1
ATOM 1123 N N . SER A 1 143 ? -7.678 8.997 7.926 1.00 42.88 143 SER A N 1
ATOM 1124 C CA . SER A 1 143 ? -8.070 9.529 9.229 1.00 42.88 143 SER A CA 1
ATOM 1125 C C . SER A 1 143 ? -8.150 11.049 9.057 1.00 42.88 143 SER A C 1
ATOM 1127 O O . SER A 1 143 ? -7.097 11.656 8.841 1.00 42.88 143 SER A O 1
ATOM 1129 N N . PRO A 1 144 ? -9.335 11.689 9.046 1.00 42.28 144 PRO A N 1
ATOM 1130 C CA . PRO A 1 144 ? -9.391 13.120 9.267 1.00 42.28 144 PRO A CA 1
ATOM 1131 C C . PRO A 1 144 ? -9.087 13.362 10.745 1.00 42.28 144 PRO A C 1
ATOM 1133 O O . PRO A 1 144 ? -9.538 12.621 11.617 1.00 42.28 144 PRO A O 1
ATOM 1136 N N . GLU A 1 145 ? -8.271 14.375 10.981 1.00 44.75 145 GLU A N 1
ATOM 1137 C CA . GLU A 1 145 ? -7.839 14.846 12.288 1.00 44.75 145 GLU A CA 1
ATOM 1138 C C . GLU A 1 145 ? -8.989 14.878 13.305 1.00 44.75 145 GLU A C 1
ATOM 1140 O O . GLU A 1 145 ? -10.064 15.422 13.040 1.00 44.75 145 GLU A O 1
ATOM 1145 N N . GLN A 1 146 ? -8.750 14.263 14.466 1.00 42.47 146 GLN A N 1
ATOM 1146 C CA . GLN A 1 146 ? -9.544 14.522 15.658 1.00 42.47 146 GLN A CA 1
ATO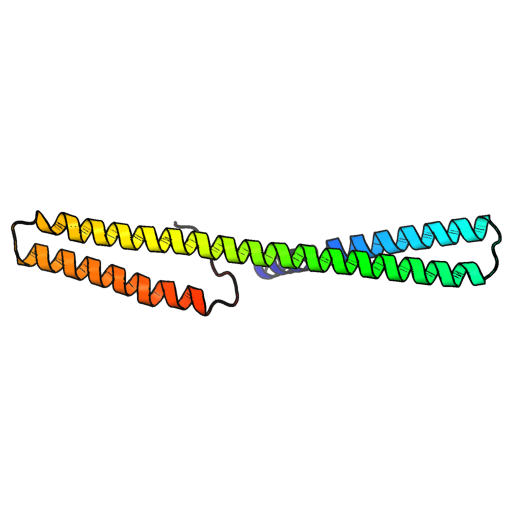M 1147 C C . GLN A 1 146 ? -9.150 15.910 16.174 1.00 42.47 146 GLN A C 1
ATOM 1149 O O . GLN A 1 146 ? -7.969 16.179 16.386 1.00 42.47 146 GLN A O 1
ATOM 1154 N N . ASN A 1 147 ? -10.179 16.752 16.260 1.00 36.41 147 ASN A N 1
ATOM 1155 C CA . ASN A 1 147 ? -10.230 18.147 16.702 1.00 36.41 147 ASN A CA 1
ATOM 1156 C C . ASN A 1 147 ? -9.445 18.421 17.994 1.00 36.41 147 ASN A C 1
ATOM 1158 O O . ASN A 1 147 ? -9.611 17.619 18.942 1.00 36.41 147 ASN A O 1
#

Radius of gyration: 29.3 Å; chains: 1; bounding box: 65×34×84 Å

pLDDT: mean 73.31, std 14.16, range [36.41, 92.25]

Sequence (147 aa):
MLLKESLSNRMTRDRVTPALMIGGALFLFSFGIHFLLLKLRVPAAATVLDDLAIAVLGALLFFLYVSAISLNQEYKRAKERIILITELNHHIRDALTVIQCSRGIADEKDRAHCVEEAVQRIDWVLTDLVPTIGSAKKPRLYSPEQN